Protein AF-A0A7Y2FSE0-F1 (afdb_monomer_lite)

Foldseek 3Di:
DQVVVVVVVVVDPAQEDEQEDPVDPCPSLVVCLPCVVVCVVSNYAYEYEPDLVSCVVSVGQEYEYELDLVSLVVSCVVNDDRHHYHYCPDPDPVSNVVSVVD

pLDDT: mean 94.33, std 3.63, range [73.81, 98.44]

Radius of gyration: 14.11 Å; chains: 1; bounding box: 30×32×36 Å

Structure (mmCIF, N/CA/C/O backbone):
data_AF-A0A7Y2FSE0-F1
#
_entry.id   AF-A0A7Y2FSE0-F1
#
loop_
_atom_site.group_PDB
_atom_site.id
_atom_site.type_symbol
_atom_site.label_atom_id
_atom_site.label_alt_id
_atom_site.label_comp_id
_atom_site.label_asym_id
_atom_site.label_entity_id
_atom_site.label_seq_id
_atom_site.pdbx_PDB_ins_code
_atom_site.Cartn_x
_atom_site.Cartn_y
_atom_site.Cartn_z
_atom_site.occupancy
_atom_site.B_iso_or_equiv
_atom_site.auth_seq_id
_atom_site.auth_comp_id
_atom_site.auth_asym_id
_atom_site.auth_atom_id
_atom_site.pdbx_PDB_model_num
ATOM 1 N N . MET A 1 1 ? 13.020 -4.706 -9.193 1.00 73.81 1 MET A N 1
ATOM 2 C CA . MET A 1 1 ? 11.665 -4.420 -8.672 1.00 73.81 1 MET A CA 1
ATOM 3 C C . MET A 1 1 ? 10.577 -5.035 -9.545 1.00 73.81 1 MET A C 1
ATOM 5 O O . MET A 1 1 ? 9.945 -5.969 -9.084 1.00 73.81 1 MET A O 1
ATOM 9 N N . ALA A 1 2 ? 10.397 -4.595 -10.800 1.00 81.94 2 ALA A N 1
ATOM 10 C CA . ALA A 1 2 ? 9.350 -5.137 -11.682 1.00 81.94 2 ALA A CA 1
ATOM 11 C C . ALA A 1 2 ? 9.492 -6.646 -11.937 1.00 81.94 2 ALA A C 1
ATOM 13 O O . ALA A 1 2 ? 8.511 -7.365 -11.823 1.00 81.94 2 ALA A O 1
ATOM 14 N N . ASP A 1 3 ? 10.714 -7.133 -12.171 1.00 89.25 3 ASP A N 1
ATOM 15 C CA . ASP A 1 3 ? 10.953 -8.570 -12.370 1.00 89.25 3 ASP A CA 1
ATOM 16 C C . ASP A 1 3 ? 10.665 -9.386 -11.101 1.00 89.25 3 ASP A C 1
ATOM 18 O O . ASP A 1 3 ? 10.149 -10.495 -11.179 1.00 89.25 3 ASP A O 1
ATOM 22 N N . CYS A 1 4 ? 10.940 -8.819 -9.918 1.00 91.19 4 CYS A N 1
ATOM 23 C CA . CYS A 1 4 ? 10.620 -9.459 -8.642 1.00 91.19 4 CYS A CA 1
ATOM 24 C C . CYS A 1 4 ? 9.105 -9.550 -8.432 1.00 91.19 4 CYS A C 1
ATOM 26 O O . CYS A 1 4 ? 8.612 -10.602 -8.039 1.00 91.19 4 CYS A O 1
ATOM 28 N N . PHE A 1 5 ? 8.371 -8.468 -8.714 1.00 93.38 5 PHE A N 1
ATOM 29 C CA . PHE A 1 5 ? 6.910 -8.474 -8.639 1.00 93.38 5 PHE A CA 1
ATOM 30 C C . PHE A 1 5 ? 6.308 -9.459 -9.647 1.00 93.38 5 PHE A C 1
ATOM 32 O O . PHE A 1 5 ? 5.483 -10.282 -9.270 1.00 93.38 5 PHE A O 1
ATOM 39 N N . ALA A 1 6 ? 6.779 -9.448 -10.896 1.00 91.44 6 ALA A N 1
ATOM 40 C CA . ALA A 1 6 ? 6.324 -10.384 -11.919 1.00 91.44 6 ALA A CA 1
ATOM 41 C C . ALA A 1 6 ? 6.576 -11.845 -11.515 1.00 91.44 6 ALA A C 1
ATOM 43 O O . ALA A 1 6 ? 5.707 -12.690 -11.701 1.00 91.44 6 ALA A O 1
ATOM 44 N N . ALA A 1 7 ? 7.735 -12.145 -10.918 1.00 94.00 7 ALA A N 1
ATOM 45 C CA . ALA A 1 7 ? 8.021 -13.477 -10.395 1.00 94.00 7 ALA A CA 1
ATOM 46 C C . ALA A 1 7 ? 7.083 -13.866 -9.238 1.00 94.00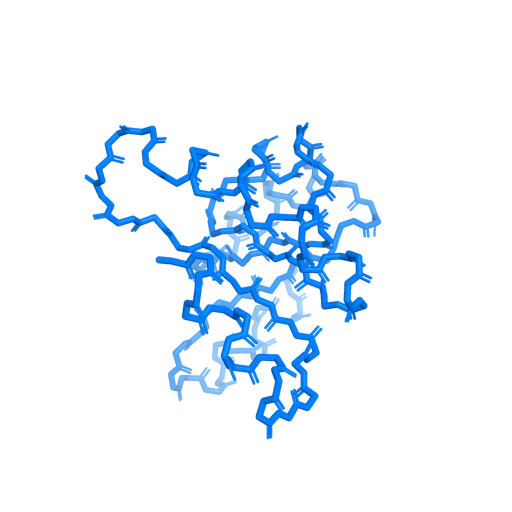 7 ALA A C 1
ATOM 48 O O . ALA A 1 7 ? 6.637 -15.009 -9.188 1.00 94.00 7 ALA A O 1
ATOM 49 N N . ALA A 1 8 ? 6.757 -12.930 -8.338 1.00 94.44 8 ALA A N 1
ATOM 50 C CA . ALA A 1 8 ? 5.813 -13.166 -7.246 1.00 94.44 8 ALA A CA 1
ATOM 51 C C . ALA A 1 8 ? 4.390 -13.433 -7.767 1.00 94.44 8 ALA A C 1
ATOM 53 O O . ALA A 1 8 ? 3.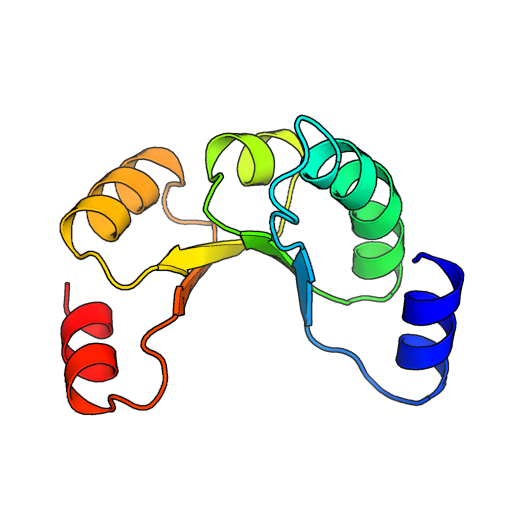799 -14.448 -7.410 1.00 94.44 8 ALA A O 1
ATOM 54 N N . ALA A 1 9 ? 3.891 -12.589 -8.674 1.00 93.50 9 ALA A N 1
ATOM 55 C CA . ALA A 1 9 ? 2.579 -12.746 -9.303 1.00 93.50 9 ALA A CA 1
ATOM 56 C C . ALA A 1 9 ? 2.481 -14.014 -10.174 1.00 93.50 9 ALA A C 1
ATOM 58 O O . ALA A 1 9 ? 1.421 -14.619 -10.294 1.00 93.50 9 ALA A O 1
ATOM 59 N N . ALA A 1 10 ? 3.592 -14.467 -10.765 1.00 93.75 10 ALA A N 1
ATOM 60 C CA . ALA A 1 10 ? 3.634 -15.739 -11.486 1.00 93.75 10 ALA A CA 1
ATOM 61 C C . ALA A 1 10 ? 3.640 -16.963 -10.551 1.00 93.75 10 ALA A C 1
ATOM 63 O O . ALA A 1 10 ? 3.254 -18.055 -10.969 1.00 93.75 10 ALA A O 1
ATOM 64 N N . ALA A 1 11 ? 4.103 -16.808 -9.307 1.00 95.75 11 ALA A N 1
ATOM 65 C CA . ALA A 1 11 ? 4.183 -17.890 -8.329 1.00 95.75 11 ALA A CA 1
ATOM 66 C C . ALA A 1 11 ? 2.862 -18.128 -7.576 1.00 95.75 11 ALA A C 1
ATOM 68 O O . ALA A 1 11 ? 2.688 -19.193 -6.979 1.00 95.75 11 ALA A O 1
ATOM 69 N N . GLY A 1 12 ? 1.936 -17.170 -7.602 1.00 93.88 12 GLY A N 1
ATOM 70 C CA . GLY A 1 12 ? 0.634 -17.279 -6.957 1.00 93.88 12 GLY A CA 1
ATOM 71 C C . GLY A 1 12 ? -0.180 -15.995 -7.065 1.00 93.88 12 GLY A C 1
ATOM 72 O O . GLY A 1 12 ? 0.309 -14.974 -7.538 1.00 93.88 12 GLY A O 1
ATOM 73 N N . ASP A 1 13 ? -1.427 -16.069 -6.607 1.00 94.12 13 ASP A N 1
ATOM 74 C CA . ASP A 1 13 ? -2.329 -14.921 -6.572 1.00 94.12 13 ASP A CA 1
ATOM 75 C C . ASP A 1 13 ? -1.830 -13.863 -5.572 1.00 94.12 13 ASP A C 1
ATOM 77 O O . ASP A 1 13 ? -1.541 -14.174 -4.411 1.00 94.12 13 ASP A O 1
ATOM 81 N N . VAL A 1 14 ? -1.713 -12.618 -6.035 1.00 96.56 14 VAL A N 1
ATOM 82 C CA . VAL A 1 14 ? -1.280 -11.470 -5.235 1.00 96.56 14 VAL A CA 1
ATOM 83 C C . VAL A 1 14 ? -2.435 -10.482 -5.180 1.00 96.56 14 VAL A C 1
ATOM 85 O O . VAL A 1 14 ? -2.646 -9.702 -6.105 1.00 96.56 14 VAL A O 1
ATOM 88 N N . ALA A 1 15 ? -3.163 -10.490 -4.064 1.00 96.44 15 ALA A N 1
ATOM 89 C CA . ALA A 1 15 ? -4.328 -9.626 -3.887 1.00 96.44 15 ALA A CA 1
ATOM 90 C C . ALA A 1 15 ? -3.959 -8.135 -3.792 1.00 96.44 15 ALA A C 1
ATOM 92 O O . ALA A 1 15 ? -4.696 -7.279 -4.277 1.00 96.44 15 ALA A O 1
ATOM 93 N N . SER A 1 16 ? -2.821 -7.812 -3.165 1.00 97.25 16 SER A N 1
ATOM 94 C CA . SER A 1 16 ? -2.390 -6.425 -2.976 1.00 97.25 16 SER A CA 1
ATOM 95 C C . SER A 1 16 ? -0.873 -6.253 -2.901 1.00 97.25 16 SER A C 1
ATOM 97 O O . SER A 1 16 ? -0.157 -7.137 -2.429 1.00 97.25 16 SER A O 1
ATOM 99 N N . LEU A 1 17 ? -0.402 -5.070 -3.292 1.00 97.44 17 LEU A N 1
ATOM 100 C CA . LEU A 1 17 ? 0.983 -4.615 -3.220 1.00 97.44 17 LEU A CA 1
ATOM 101 C C . LEU A 1 17 ? 1.049 -3.262 -2.500 1.00 97.44 17 LEU A C 1
ATOM 103 O O . LEU A 1 17 ? 0.420 -2.302 -2.937 1.00 97.44 17 LEU A O 1
ATOM 107 N N . LEU A 1 18 ? 1.867 -3.164 -1.453 1.00 97.69 18 LEU A N 1
ATOM 108 C CA . LEU A 1 18 ? 2.213 -1.893 -0.818 1.00 97.69 18 LEU A CA 1
ATOM 109 C C . LEU A 1 18 ? 3.534 -1.360 -1.386 1.00 97.69 18 LEU A C 1
ATOM 111 O O . LEU A 1 18 ? 4.539 -2.076 -1.406 1.00 97.69 18 LEU A O 1
ATOM 115 N N . ILE A 1 19 ? 3.541 -0.103 -1.832 1.00 97.38 19 ILE A N 1
ATOM 116 C CA . ILE A 1 19 ? 4.759 0.634 -2.178 1.00 97.38 19 ILE A CA 1
ATOM 117 C C . ILE A 1 19 ? 5.182 1.465 -0.966 1.00 97.38 19 ILE A C 1
ATOM 119 O O . ILE A 1 19 ? 4.527 2.452 -0.635 1.00 97.38 19 ILE A O 1
ATOM 123 N N . THR A 1 20 ? 6.281 1.060 -0.336 1.00 95.50 20 THR A N 1
ATOM 124 C CA . THR A 1 20 ? 6.854 1.714 0.849 1.00 95.50 20 THR A CA 1
ATOM 125 C C . THR A 1 20 ? 7.849 2.811 0.470 1.00 95.50 20 THR A C 1
ATOM 127 O O . THR A 1 20 ? 8.504 2.721 -0.578 1.00 95.50 20 THR A O 1
ATOM 130 N N . ASP A 1 21 ? 8.027 3.801 1.341 1.00 91.94 21 ASP A N 1
ATOM 131 C CA . ASP A 1 21 ? 9.061 4.825 1.228 1.00 91.94 21 ASP A CA 1
ATOM 132 C C . ASP A 1 21 ? 10.420 4.266 1.698 1.00 91.94 21 ASP A C 1
ATOM 134 O O . ASP A 1 21 ? 10.604 3.955 2.877 1.00 91.94 21 ASP A O 1
ATOM 138 N N . PRO A 1 22 ? 11.422 4.136 0.809 1.00 91.31 22 PRO A N 1
ATOM 139 C CA . PRO A 1 22 ? 12.752 3.673 1.195 1.00 91.31 22 PRO A CA 1
ATOM 140 C C . PRO A 1 22 ? 13.598 4.750 1.905 1.00 91.31 22 PRO A C 1
ATOM 142 O O . PRO A 1 22 ? 14.769 4.500 2.198 1.00 91.31 22 PRO A O 1
ATOM 145 N N . GLY A 1 23 ? 13.058 5.950 2.145 1.00 92.06 23 GLY A N 1
ATOM 146 C CA . GLY A 1 23 ? 13.788 7.089 2.706 1.00 92.06 23 GLY A CA 1
ATOM 147 C C . GLY A 1 23 ? 14.692 7.794 1.689 1.00 92.06 23 GLY A C 1
ATOM 148 O O . GLY A 1 23 ? 15.544 8.600 2.068 1.00 92.06 23 GLY A O 1
ATOM 149 N N . GLU A 1 24 ? 14.522 7.498 0.397 1.00 94.19 24 GLU A N 1
ATOM 150 C CA . GLU A 1 24 ? 15.241 8.140 -0.703 1.00 94.19 24 GLU A CA 1
ATOM 151 C C . GLU A 1 24 ? 14.290 9.062 -1.485 1.00 94.19 24 GLU A C 1
ATOM 153 O O . GLU A 1 24 ? 13.303 8.584 -2.059 1.00 94.19 24 GLU A O 1
ATOM 158 N N . PRO A 1 25 ? 14.575 10.379 -1.560 1.00 93.31 25 PRO A N 1
ATOM 159 C CA . PRO A 1 25 ? 13.693 11.337 -2.217 1.00 93.31 25 PRO A CA 1
ATOM 160 C C . PRO A 1 25 ? 13.329 10.940 -3.653 1.00 93.31 25 PRO A C 1
ATOM 162 O O . PRO A 1 25 ? 14.194 10.752 -4.505 1.00 93.31 25 PRO A O 1
ATOM 165 N N . GLY A 1 26 ? 12.027 10.852 -3.931 1.00 94.00 26 GLY A N 1
ATOM 166 C CA . GLY A 1 26 ? 11.488 10.559 -5.263 1.00 94.00 26 GLY A CA 1
ATOM 167 C C . GLY A 1 26 ? 11.531 9.084 -5.680 1.00 94.00 26 GLY A C 1
ATOM 168 O O . GLY A 1 26 ? 10.903 8.728 -6.680 1.00 94.00 26 GLY A O 1
ATOM 169 N N . LEU A 1 27 ? 12.197 8.203 -4.923 1.00 95.12 27 LEU A N 1
ATOM 170 C CA . LEU A 1 27 ? 12.275 6.783 -5.269 1.00 95.12 27 LEU A CA 1
ATOM 171 C C . LEU A 1 27 ? 10.916 6.082 -5.128 1.00 95.12 27 LEU A C 1
ATOM 173 O O . LEU A 1 27 ? 10.572 5.247 -5.970 1.00 95.12 27 LEU A O 1
ATOM 177 N N . MET A 1 28 ? 10.116 6.454 -4.122 1.00 95.75 28 MET A N 1
ATOM 178 C CA . MET A 1 28 ? 8.758 5.927 -3.942 1.00 95.75 28 MET A CA 1
ATOM 179 C C . MET A 1 28 ? 7.863 6.258 -5.144 1.00 95.75 28 MET A C 1
ATOM 181 O O . MET A 1 28 ? 7.284 5.356 -5.747 1.00 95.75 28 MET A O 1
ATOM 185 N N . GLU A 1 29 ? 7.817 7.526 -5.566 1.00 96.88 29 GLU A N 1
ATOM 186 C CA . GLU A 1 29 ? 7.043 7.949 -6.740 1.00 96.88 29 GLU A CA 1
ATOM 187 C C . GLU A 1 29 ? 7.522 7.250 -8.020 1.00 96.88 29 GLU A C 1
ATOM 189 O O . GLU A 1 29 ? 6.706 6.735 -8.789 1.00 96.88 29 GLU A O 1
ATOM 194 N N . ALA A 1 30 ? 8.838 7.185 -8.249 1.00 96.50 30 ALA A N 1
ATOM 195 C CA . ALA A 1 30 ? 9.398 6.496 -9.410 1.00 96.50 30 ALA A CA 1
ATOM 196 C C . ALA A 1 30 ? 9.029 5.001 -9.427 1.00 96.50 30 ALA A C 1
ATOM 198 O O . ALA A 1 30 ? 8.718 4.441 -10.484 1.00 96.50 30 ALA A O 1
ATOM 199 N N . THR A 1 31 ? 9.023 4.361 -8.256 1.00 96.44 31 THR A N 1
ATOM 200 C CA . THR A 1 31 ? 8.627 2.958 -8.088 1.00 96.44 31 THR A CA 1
ATOM 201 C C . THR A 1 31 ? 7.136 2.771 -8.347 1.00 96.44 31 THR A C 1
ATOM 203 O O . THR A 1 31 ? 6.765 1.905 -9.144 1.00 96.44 31 THR A O 1
ATOM 206 N N . ALA A 1 32 ? 6.289 3.611 -7.749 1.00 97.25 32 ALA A N 1
ATOM 207 C CA . ALA A 1 32 ? 4.841 3.567 -7.912 1.00 97.25 32 ALA A CA 1
ATOM 208 C C . ALA A 1 32 ? 4.435 3.746 -9.381 1.00 97.25 32 ALA A C 1
ATOM 210 O O . ALA A 1 32 ? 3.715 2.912 -9.923 1.00 97.25 32 ALA A O 1
ATOM 211 N N . ARG A 1 33 ? 4.995 4.744 -10.080 1.00 97.19 33 ARG A N 1
ATOM 212 C CA . ARG A 1 33 ? 4.739 4.971 -11.517 1.00 97.19 33 ARG A CA 1
ATOM 213 C C . ARG A 1 33 ? 5.072 3.764 -12.393 1.00 97.19 33 ARG A C 1
ATOM 215 O O . ARG A 1 33 ? 4.472 3.596 -13.452 1.00 97.19 33 ARG A O 1
ATOM 222 N N . ARG A 1 34 ? 6.038 2.940 -11.977 1.00 96.25 34 ARG A N 1
ATOM 223 C CA . ARG A 1 34 ? 6.444 1.741 -12.713 1.00 96.25 34 ARG A CA 1
ATOM 224 C C . ARG A 1 34 ? 5.591 0.521 -12.373 1.00 96.25 34 ARG A C 1
ATOM 226 O O . ARG A 1 34 ? 5.275 -0.244 -13.278 1.00 96.25 34 ARG A O 1
ATOM 233 N N . LEU A 1 35 ? 5.297 0.295 -11.094 1.00 96.62 35 LEU A N 1
ATOM 234 C CA . LEU A 1 35 ? 4.644 -0.935 -10.639 1.00 96.62 35 LEU A CA 1
ATOM 235 C C . LEU A 1 35 ? 3.122 -0.857 -10.676 1.00 96.62 35 LEU A C 1
ATOM 237 O O . LEU A 1 35 ? 2.498 -1.863 -10.990 1.00 96.62 35 LEU A O 1
ATOM 241 N N . LEU A 1 36 ? 2.538 0.315 -10.422 1.00 97.56 36 LEU A N 1
ATOM 242 C CA . LEU A 1 36 ? 1.091 0.489 -10.325 1.00 97.56 36 LEU A CA 1
ATOM 243 C C . LEU A 1 36 ? 0.324 -0.040 -11.551 1.00 97.56 36 LEU A C 1
ATOM 245 O O . LEU A 1 36 ? -0.508 -0.927 -11.371 1.00 97.56 36 LEU A O 1
ATOM 249 N N . PRO A 1 37 ? 0.640 0.371 -12.797 1.00 96.75 37 PRO A N 1
ATOM 250 C CA . PRO A 1 37 ? -0.080 -0.141 -13.964 1.00 96.75 37 PRO A CA 1
ATOM 251 C C . PRO A 1 37 ? 0.169 -1.632 -14.225 1.00 96.75 37 PRO A C 1
ATOM 253 O O . PRO A 1 37 ? -0.688 -2.298 -14.792 1.00 96.75 37 PRO A O 1
ATOM 256 N N . LEU A 1 38 ? 1.332 -2.169 -13.833 1.00 95.44 38 LEU A N 1
ATOM 257 C CA . LEU A 1 38 ? 1.643 -3.593 -14.003 1.00 95.44 38 LEU A CA 1
ATOM 258 C C . LEU A 1 38 ? 0.857 -4.460 -13.016 1.00 95.44 38 LEU A C 1
ATOM 260 O O . LEU A 1 38 ? 0.364 -5.515 -13.398 1.00 95.44 38 LEU A O 1
ATOM 264 N N . ALA A 1 39 ? 0.754 -4.011 -11.766 1.00 97.19 39 ALA A N 1
ATOM 265 C CA . ALA A 1 39 ? 0.015 -4.692 -10.714 1.00 97.19 39 ALA A CA 1
ATOM 266 C C . ALA A 1 39 ? -1.495 -4.645 -10.979 1.00 97.19 39 ALA A C 1
ATOM 268 O O . ALA A 1 39 ? -2.130 -5.694 -11.024 1.00 97.19 39 ALA A O 1
ATOM 269 N N . GLN A 1 40 ? -2.045 -3.467 -11.283 1.00 97.38 40 GLN A N 1
ATOM 270 C CA . GLN A 1 40 ? -3.474 -3.325 -11.580 1.00 97.38 40 GLN A CA 1
ATOM 271 C C . GLN A 1 40 ? -3.893 -4.078 -12.851 1.00 97.38 40 GLN A C 1
ATOM 273 O O . GLN A 1 40 ? -4.987 -4.628 -12.901 1.00 97.38 40 GLN A O 1
ATOM 278 N N . ALA A 1 41 ? -3.024 -4.175 -13.867 1.00 95.44 41 ALA A N 1
ATOM 279 C CA . ALA A 1 41 ? -3.293 -5.005 -15.047 1.00 95.44 41 ALA A CA 1
ATOM 280 C C . ALA A 1 41 ? -3.336 -6.515 -14.739 1.00 95.44 41 ALA A C 1
ATOM 282 O O . ALA A 1 41 ? -3.855 -7.283 -15.546 1.00 95.44 41 ALA A O 1
ATOM 283 N N . GLY A 1 42 ? -2.763 -6.931 -13.607 1.00 94.12 42 GLY A N 1
ATOM 284 C CA . GLY A 1 42 ? -2.819 -8.292 -13.079 1.00 94.12 42 GLY A CA 1
ATOM 285 C C . GLY A 1 42 ? -3.836 -8.469 -11.951 1.00 94.12 42 GLY A C 1
ATOM 286 O O . GLY A 1 42 ? -3.683 -9.408 -11.180 1.00 94.12 42 GLY A O 1
ATOM 287 N N . ASP A 1 43 ? -4.819 -7.568 -11.828 1.00 96.06 43 ASP A N 1
ATOM 288 C CA . ASP A 1 43 ? -5.844 -7.559 -10.772 1.00 96.06 43 ASP A CA 1
ATOM 289 C C . ASP A 1 43 ? -5.284 -7.473 -9.331 1.00 96.06 43 ASP A C 1
ATOM 291 O O . ASP A 1 43 ? -5.962 -7.811 -8.361 1.00 96.06 43 ASP A O 1
ATOM 295 N N . THR A 1 44 ? -4.058 -6.964 -9.165 1.00 97.94 44 THR A N 1
ATOM 296 C CA . THR A 1 44 ? -3.454 -6.680 -7.857 1.00 97.94 44 THR A CA 1
ATOM 297 C C . THR A 1 44 ? -3.730 -5.234 -7.443 1.00 97.94 44 THR A C 1
ATOM 299 O O . THR A 1 44 ? -3.287 -4.301 -8.118 1.00 97.94 44 THR A O 1
ATOM 302 N N . ALA A 1 45 ? -4.384 -5.037 -6.294 1.00 98.00 45 ALA A N 1
ATOM 303 C CA . ALA A 1 45 ? -4.610 -3.707 -5.723 1.00 98.00 45 ALA A CA 1
ATOM 304 C C . ALA A 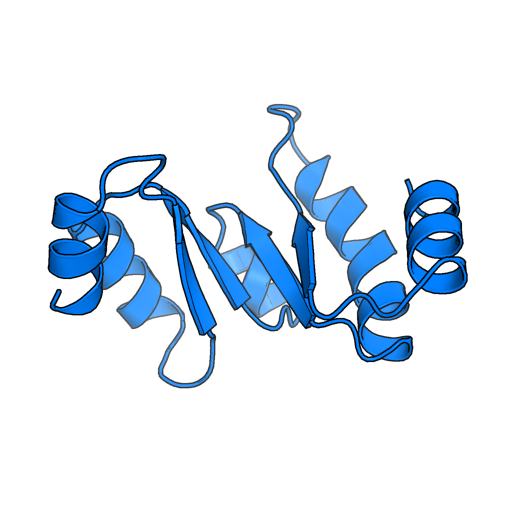1 45 ? -3.296 -3.068 -5.245 1.00 98.00 45 ALA A C 1
ATOM 306 O O . ALA A 1 45 ? -2.454 -3.735 -4.641 1.00 98.00 45 ALA A O 1
ATOM 307 N N . VAL A 1 46 ? -3.113 -1.770 -5.468 1.00 98.25 46 VAL A N 1
ATOM 308 C CA . VAL A 1 46 ? -1.876 -1.062 -5.114 1.00 98.25 46 VAL A CA 1
ATOM 309 C C . VAL A 1 46 ? -2.141 -0.028 -4.033 1.00 98.25 46 VAL A C 1
ATOM 311 O O . VAL A 1 46 ? -3.001 0.838 -4.185 1.00 98.25 46 VAL A O 1
ATOM 314 N N . LEU A 1 47 ? -1.360 -0.094 -2.956 1.00 98.44 47 LEU A N 1
ATOM 315 C CA . LEU A 1 47 ? -1.367 0.875 -1.871 1.00 98.44 47 LEU A CA 1
ATOM 316 C C . LEU A 1 47 ? -0.074 1.694 -1.875 1.00 98.44 47 LEU A C 1
ATOM 318 O O . LEU A 1 47 ? 1.003 1.173 -2.175 1.00 98.44 47 LEU A O 1
ATOM 322 N N . ILE A 1 48 ? -0.184 2.972 -1.522 1.00 98.06 48 ILE A N 1
ATOM 323 C CA . ILE A 1 48 ? 0.960 3.859 -1.274 1.00 98.06 48 ILE A CA 1
ATOM 324 C C . ILE A 1 48 ? 1.104 4.062 0.231 1.00 98.06 48 ILE A C 1
ATOM 326 O O . ILE A 1 48 ? 0.105 4.255 0.918 1.00 98.06 48 ILE A O 1
ATOM 330 N N . GLU A 1 49 ? 2.328 4.023 0.744 1.00 97.31 49 GLU A N 1
ATOM 331 C CA . GLU A 1 49 ? 2.617 4.301 2.151 1.00 97.31 49 GLU A CA 1
ATOM 332 C C . GLU A 1 49 ? 2.664 5.815 2.413 1.00 97.31 49 GLU A C 1
ATOM 334 O O . GLU A 1 49 ? 3.348 6.554 1.705 1.00 97.31 49 GLU A O 1
ATOM 339 N N . ASN A 1 50 ? 1.930 6.279 3.429 1.00 95.50 50 ASN A N 1
ATOM 340 C CA . ASN A 1 50 ? 1.991 7.610 4.049 1.00 95.50 50 ASN A CA 1
ATOM 341 C C . ASN A 1 50 ? 1.822 8.852 3.132 1.00 95.50 50 ASN A C 1
ATOM 343 O O . ASN A 1 50 ? 1.795 9.980 3.628 1.00 95.50 50 ASN A O 1
ATOM 347 N N . ASP A 1 51 ? 1.626 8.695 1.819 1.00 95.50 51 ASP A N 1
ATOM 348 C CA . ASP A 1 51 ? 1.426 9.796 0.869 1.00 95.50 51 ASP A CA 1
ATOM 349 C C . ASP A 1 51 ? 0.088 9.683 0.121 1.00 95.50 51 ASP A C 1
ATOM 351 O O . ASP A 1 51 ? -0.009 9.243 -1.026 1.00 95.50 51 ASP A O 1
ATOM 355 N N . CYS A 1 52 ? -0.977 10.145 0.780 1.00 96.19 52 CYS A N 1
ATOM 356 C CA . CYS A 1 52 ? -2.333 10.186 0.220 1.00 96.19 52 CYS A CA 1
ATOM 357 C C . CYS A 1 52 ? -2.427 11.010 -1.072 1.00 96.19 52 CYS A C 1
ATOM 35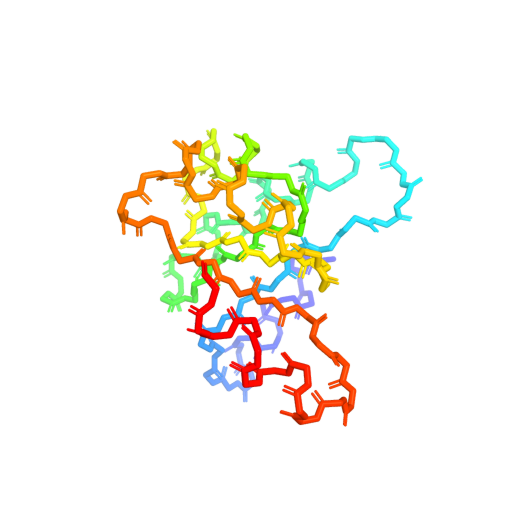9 O O . CYS A 1 52 ? -3.176 10.660 -1.984 1.00 96.19 52 CYS A O 1
ATOM 361 N N . LYS A 1 53 ? -1.654 12.097 -1.184 1.00 95.94 53 LYS A N 1
ATOM 362 C CA . LYS A 1 53 ? -1.680 12.935 -2.389 1.00 95.94 53 LYS A CA 1
ATOM 363 C C . LYS A 1 53 ? -1.086 12.186 -3.570 1.00 95.94 53 LYS A C 1
ATOM 365 O O . LYS A 1 53 ? -1.656 12.247 -4.657 1.00 95.94 53 LYS A O 1
ATOM 370 N N . LEU A 1 54 ? 0.016 11.472 -3.354 1.00 96.50 54 LEU A N 1
ATOM 371 C CA . LEU A 1 54 ? 0.616 10.618 -4.368 1.00 96.50 54 LEU A CA 1
ATOM 372 C C . LEU A 1 54 ? -0.313 9.460 -4.745 1.00 96.50 54 LEU A C 1
ATOM 374 O O . LEU A 1 54 ? -0.495 9.215 -5.936 1.00 96.50 54 LEU A O 1
ATOM 378 N N . ALA A 1 55 ? -0.947 8.805 -3.765 1.00 97.69 55 ALA A N 1
ATOM 379 C CA . ALA A 1 55 ? -1.922 7.739 -4.012 1.00 97.69 55 ALA A CA 1
ATOM 380 C C . ALA A 1 55 ? -3.046 8.213 -4.949 1.00 97.69 55 ALA A C 1
ATOM 382 O O . ALA A 1 55 ? -3.281 7.609 -5.995 1.00 97.69 55 ALA A O 1
ATOM 383 N N . LEU A 1 56 ? -3.666 9.356 -4.635 1.00 97.12 56 LEU A N 1
ATOM 384 C CA . LEU A 1 56 ? -4.705 9.961 -5.472 1.00 97.12 56 LEU A CA 1
ATOM 385 C C . LEU A 1 56 ? -4.171 10.378 -6.849 1.00 97.12 56 LEU A C 1
ATOM 387 O O . LEU A 1 56 ? -4.818 10.135 -7.865 1.00 97.12 56 LEU A O 1
ATOM 391 N N . ALA A 1 57 ? -2.990 10.998 -6.899 1.00 97.06 57 ALA A N 1
ATOM 392 C CA . ALA A 1 57 ? -2.401 11.488 -8.143 1.00 97.06 57 ALA A CA 1
ATOM 393 C C . ALA A 1 57 ? -2.030 10.360 -9.118 1.00 97.06 57 ALA A C 1
ATOM 395 O O . ALA A 1 57 ? -2.053 10.573 -10.332 1.00 97.06 57 ALA A O 1
ATOM 396 N N . LEU A 1 58 ? -1.666 9.184 -8.601 1.00 97.31 58 LEU A N 1
ATOM 397 C CA . LEU A 1 58 ? -1.300 8.020 -9.407 1.00 97.31 58 LEU A CA 1
ATOM 398 C C . LEU A 1 58 ? -2.460 7.046 -9.643 1.00 97.31 58 LEU A C 1
ATOM 400 O O . LEU A 1 58 ? -2.296 6.132 -10.447 1.00 97.31 58 LEU A O 1
ATOM 404 N N . GLY A 1 59 ? -3.610 7.242 -8.990 1.00 97.12 59 GLY A N 1
ATOM 405 C CA . GLY A 1 59 ? -4.751 6.329 -9.092 1.00 97.12 59 GLY A CA 1
ATOM 406 C C . GLY A 1 59 ? -4.513 4.997 -8.379 1.00 97.12 59 GLY A C 1
ATOM 407 O O . GLY A 1 59 ? -4.884 3.948 -8.900 1.00 97.12 59 GLY A O 1
ATOM 408 N N . ALA A 1 60 ? -3.848 5.035 -7.223 1.00 98.06 60 ALA A N 1
ATOM 409 C CA . ALA A 1 60 ? -3.702 3.872 -6.355 1.00 98.06 60 ALA A CA 1
ATOM 410 C C . ALA A 1 60 ? -5.053 3.477 -5.739 1.00 98.06 60 ALA A C 1
ATOM 412 O O . ALA A 1 60 ? -5.925 4.322 -5.527 1.00 98.06 60 ALA A O 1
ATOM 413 N N . ASP A 1 61 ? -5.201 2.195 -5.421 1.00 98.06 61 ASP A N 1
ATOM 414 C CA . ASP A 1 61 ? -6.422 1.621 -4.850 1.00 98.06 61 ASP A CA 1
ATOM 415 C C . ASP A 1 61 ? -6.545 1.912 -3.348 1.00 98.06 61 ASP A C 1
ATOM 417 O O . ASP A 1 61 ? -7.646 1.950 -2.790 1.00 98.06 61 ASP A O 1
ATOM 421 N N . GLY A 1 62 ? -5.413 2.149 -2.680 1.00 97.81 62 GLY A N 1
ATOM 422 C CA . GLY A 1 62 ? -5.404 2.472 -1.265 1.00 97.81 62 GLY A CA 1
ATOM 423 C C . GLY A 1 62 ? -4.182 3.232 -0.769 1.00 97.81 62 GLY A C 1
ATOM 424 O O . GLY A 1 62 ? -3.230 3.536 -1.490 1.00 97.81 62 GLY A O 1
ATOM 425 N N . LEU A 1 63 ? -4.242 3.533 0.518 1.00 97.69 63 LEU A N 1
ATOM 426 C CA . LEU A 1 63 ? -3.213 4.173 1.318 1.00 97.69 63 LEU A CA 1
ATOM 427 C C . LEU A 1 63 ? -2.975 3.298 2.550 1.00 97.69 63 LEU A C 1
ATOM 429 O O . LEU A 1 63 ? -3.938 2.883 3.192 1.00 97.69 63 LEU A O 1
ATOM 433 N N . GLU A 1 64 ? -1.722 3.046 2.901 1.00 97.56 64 GLU A N 1
ATOM 434 C CA . GLU A 1 64 ? -1.370 2.565 4.239 1.00 97.56 64 GLU A CA 1
ATOM 435 C C . GLU A 1 64 ? -0.716 3.707 5.011 1.00 97.56 64 GLU A C 1
ATOM 437 O O . GLU A 1 64 ? 0.111 4.426 4.453 1.00 97.56 64 GLU A O 1
ATOM 442 N N . ILE A 1 65 ? -1.105 3.901 6.269 1.00 96.00 65 ILE A N 1
ATOM 443 C CA . ILE A 1 65 ? -0.502 4.905 7.148 1.00 96.00 65 ILE A CA 1
ATOM 444 C C . ILE A 1 65 ? -0.002 4.291 8.449 1.00 96.00 65 ILE A C 1
ATOM 446 O O . ILE A 1 65 ? -0.492 3.247 8.885 1.00 96.00 65 ILE A O 1
ATOM 450 N N . ASP A 1 66 ? 0.912 4.987 9.113 1.00 93.81 66 ASP A N 1
ATOM 451 C CA . ASP A 1 66 ? 1.282 4.675 10.492 1.00 93.81 66 ASP A CA 1
ATOM 452 C C . ASP A 1 66 ? 0.108 4.890 11.463 1.00 93.81 66 ASP A C 1
ATOM 454 O O . ASP A 1 66 ? -0.828 5.655 11.203 1.00 93.81 66 ASP A O 1
ATOM 458 N N . SER A 1 67 ? 0.155 4.217 12.615 1.00 91.06 67 SER A N 1
ATOM 459 C CA . SER A 1 67 ? -0.877 4.287 13.654 1.00 91.06 67 SER A CA 1
ATOM 460 C C . SER A 1 67 ? -0.932 5.647 14.366 1.00 91.06 67 SER A C 1
ATOM 462 O O . SER A 1 67 ? -0.444 5.803 15.488 1.00 91.06 67 SER A O 1
ATOM 464 N N . ASP A 1 68 ? -1.559 6.625 13.714 1.00 92.38 68 ASP A N 1
ATOM 465 C CA . ASP A 1 68 ? -1.854 7.959 14.237 1.00 92.38 68 ASP A CA 1
ATOM 466 C C . ASP A 1 68 ? -3.305 8.353 13.899 1.00 92.38 68 ASP A C 1
ATOM 468 O O . ASP A 1 68 ? -3.678 8.558 12.741 1.00 92.38 68 ASP A O 1
ATOM 472 N N . ILE A 1 69 ? -4.140 8.499 14.935 1.00 86.19 69 ILE A N 1
ATOM 473 C CA . ILE A 1 69 ? -5.561 8.874 14.809 1.00 86.19 69 ILE A CA 1
ATOM 474 C C . ILE A 1 69 ? -5.734 10.225 14.107 1.00 86.19 69 ILE A C 1
ATOM 476 O O . ILE A 1 69 ? -6.681 10.417 13.338 1.00 86.19 69 ILE A O 1
ATOM 480 N N . LYS A 1 70 ? -4.847 11.189 14.373 1.00 88.50 70 LYS A N 1
ATOM 481 C CA . LYS A 1 70 ? -4.916 12.499 13.728 1.00 88.50 70 LYS A CA 1
ATOM 482 C C . LYS A 1 70 ? -4.595 12.361 12.240 1.00 88.50 70 LYS A C 1
ATOM 484 O O . LYS A 1 70 ? -5.334 12.909 11.423 1.00 88.50 70 LYS A O 1
ATOM 489 N N . ALA A 1 71 ? -3.555 11.601 11.898 1.00 89.75 71 ALA A N 1
ATOM 490 C CA . ALA A 1 71 ? -3.196 11.340 10.506 1.00 89.75 71 ALA A CA 1
ATOM 491 C C . ALA A 1 71 ? -4.329 10.621 9.758 1.00 89.75 71 ALA A C 1
ATOM 493 O O . ALA A 1 71 ? -4.686 11.037 8.657 1.00 89.75 71 ALA A O 1
ATOM 494 N N . LEU A 1 72 ? -4.967 9.618 10.375 1.00 92.31 72 LEU A N 1
ATOM 495 C CA . LEU A 1 72 ? -6.111 8.911 9.788 1.00 92.31 72 LEU A CA 1
ATOM 496 C C . LEU A 1 72 ? -7.246 9.871 9.408 1.00 92.31 72 LEU A C 1
ATOM 498 O O . LEU A 1 72 ? -7.758 9.816 8.288 1.00 92.31 72 LEU A O 1
ATOM 502 N N . LYS A 1 73 ? -7.613 10.785 10.312 1.00 91.94 73 LYS A N 1
ATOM 503 C CA . LYS A 1 73 ? -8.672 11.776 10.063 1.00 91.94 73 LYS A CA 1
ATOM 504 C C . LYS A 1 73 ? -8.292 12.760 8.959 1.00 91.94 73 LYS A C 1
ATOM 506 O O . LYS A 1 73 ? -9.105 13.015 8.068 1.00 91.94 73 LYS A O 1
ATOM 511 N N . ASP A 1 74 ? -7.060 13.264 8.986 1.00 92.12 74 ASP A N 1
ATOM 512 C CA . ASP A 1 74 ? -6.538 14.194 7.977 1.00 92.12 74 ASP A CA 1
ATOM 513 C C . ASP A 1 74 ? -6.500 13.532 6.580 1.00 92.12 74 ASP A C 1
ATOM 515 O O . ASP A 1 74 ? -6.917 14.124 5.573 1.00 92.12 74 ASP A O 1
ATOM 519 N N . HIS A 1 75 ? -6.073 12.268 6.511 1.00 92.38 75 HIS A N 1
ATOM 520 C CA . HIS A 1 75 ? -6.046 11.498 5.272 1.00 92.38 75 HIS A CA 1
ATOM 521 C C . HIS A 1 75 ? -7.441 11.127 4.781 1.00 92.38 75 HIS A C 1
ATOM 523 O O . HIS A 1 75 ? -7.694 11.293 3.591 1.00 92.38 75 HIS A O 1
ATOM 529 N N . ARG A 1 76 ? -8.372 10.715 5.649 1.00 93.62 76 ARG A N 1
ATOM 530 C CA . ARG A 1 76 ? -9.763 10.434 5.251 1.00 93.62 76 ARG A CA 1
ATOM 531 C C . ARG A 1 76 ? -10.453 11.675 4.684 1.00 93.62 76 ARG A C 1
ATOM 533 O O . ARG A 1 76 ? -11.157 11.570 3.681 1.00 93.62 76 ARG A O 1
ATOM 540 N N . ALA A 1 77 ? -10.213 12.850 5.267 1.00 92.88 77 ALA A N 1
ATOM 541 C CA . ALA A 1 77 ? -10.734 14.110 4.738 1.00 92.88 77 ALA A CA 1
ATOM 542 C C . ALA A 1 77 ? -10.185 14.431 3.335 1.00 92.88 77 ALA A C 1
ATOM 544 O O . ALA A 1 77 ? -10.908 14.971 2.501 1.00 92.88 77 ALA A O 1
ATOM 545 N N . THR A 1 78 ? -8.924 14.078 3.067 1.00 93.31 78 THR A N 1
ATOM 546 C CA . THR A 1 78 ? -8.277 14.285 1.759 1.00 93.31 78 THR A CA 1
ATOM 547 C C . THR A 1 78 ? -8.712 13.245 0.725 1.00 93.31 78 THR A C 1
ATOM 549 O O . THR A 1 78 ? -8.949 13.581 -0.431 1.00 93.31 78 THR A O 1
ATOM 552 N N . ALA A 1 79 ? -8.809 11.985 1.140 1.00 91.50 79 ALA A N 1
ATOM 553 C CA . ALA A 1 79 ? -9.014 10.835 0.271 1.00 91.50 79 ALA A CA 1
ATOM 554 C C . ALA A 1 79 ? -10.468 10.648 -0.184 1.00 91.50 79 ALA A C 1
ATOM 556 O O . ALA A 1 79 ? -10.731 9.950 -1.162 1.00 91.50 79 ALA A O 1
ATOM 557 N N . GLY A 1 80 ? -11.420 11.254 0.529 1.00 89.69 80 GLY A N 1
ATOM 558 C CA . GLY A 1 80 ? -12.841 11.042 0.286 1.00 89.69 80 GLY A CA 1
ATOM 559 C C . GLY A 1 80 ? -13.302 9.645 0.710 1.00 89.69 80 GLY A C 1
ATOM 560 O O . GLY A 1 80 ? -12.680 8.981 1.545 1.00 89.69 80 GLY A O 1
ATOM 561 N N . ALA A 1 81 ? -14.441 9.215 0.168 1.00 89.00 81 ALA A N 1
ATOM 562 C CA . ALA A 1 81 ? -15.076 7.953 0.549 1.00 89.00 81 ALA A CA 1
ATOM 563 C C . ALA A 1 81 ? -14.487 6.728 -0.170 1.00 89.00 81 ALA A C 1
ATOM 565 O O . ALA A 1 81 ? -14.586 5.624 0.358 1.00 89.00 81 ALA A O 1
ATOM 566 N N . ASP A 1 82 ? -13.870 6.924 -1.337 1.00 89.62 82 ASP A N 1
ATOM 567 C CA . ASP A 1 82 ? -13.580 5.822 -2.261 1.00 89.62 82 ASP A CA 1
ATOM 568 C C . ASP A 1 82 ? -12.199 5.189 -2.049 1.00 89.62 82 ASP A C 1
ATOM 570 O O . ASP A 1 82 ? -12.024 4.003 -2.314 1.00 89.62 82 ASP A O 1
ATOM 574 N N . LEU A 1 83 ? -1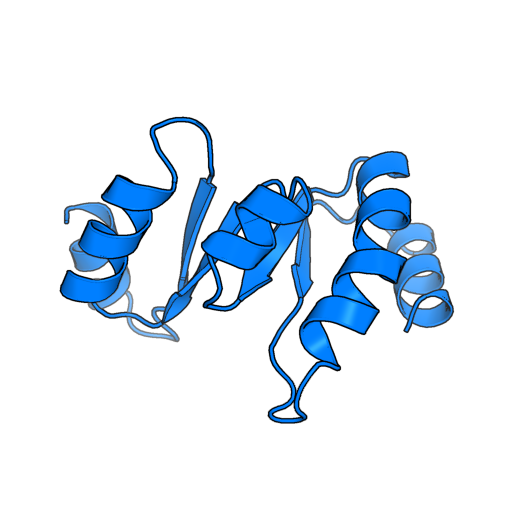1.216 5.942 -1.539 1.00 95.31 83 LEU A N 1
ATOM 575 C CA . LEU A 1 83 ? -9.883 5.394 -1.285 1.00 95.31 83 LEU A CA 1
ATOM 576 C C . LEU A 1 83 ? -9.893 4.505 -0.032 1.00 95.31 83 LEU A C 1
ATOM 578 O O . LEU A 1 83 ? -10.296 4.940 1.062 1.00 95.31 83 LEU A O 1
ATOM 582 N N . ALA A 1 84 ? -9.388 3.279 -0.168 1.00 95.56 84 ALA A N 1
ATOM 583 C CA . ALA A 1 84 ? -9.126 2.417 0.976 1.00 95.56 84 ALA A CA 1
ATOM 584 C C . ALA A 1 84 ? -7.994 3.012 1.829 1.00 95.56 84 ALA A C 1
ATOM 586 O O . ALA A 1 84 ? -6.978 3.456 1.301 1.00 95.56 84 ALA A O 1
ATOM 587 N N . ILE A 1 85 ? -8.162 3.028 3.153 1.00 96.00 85 ILE A N 1
ATOM 588 C CA . ILE A 1 85 ? -7.107 3.456 4.080 1.00 96.00 85 ILE A CA 1
ATOM 589 C C . ILE A 1 85 ? -6.891 2.332 5.088 1.00 96.00 85 ILE A C 1
ATOM 591 O O . ILE A 1 85 ? -7.802 2.012 5.852 1.00 96.00 85 ILE A O 1
ATOM 595 N N . GLY A 1 86 ? -5.706 1.731 5.053 1.00 95.31 86 GLY A N 1
ATOM 596 C CA . GLY A 1 86 ? -5.202 0.797 6.051 1.00 95.31 86 GLY A CA 1
ATOM 597 C C . GLY A 1 86 ? -4.298 1.511 7.052 1.00 95.31 86 GLY A C 1
ATOM 598 O O . GLY A 1 86 ? -3.683 2.527 6.731 1.00 95.31 86 GLY A O 1
ATOM 599 N N . VAL A 1 87 ? -4.220 0.979 8.270 1.00 96.31 87 VAL A N 1
ATOM 600 C CA . VAL A 1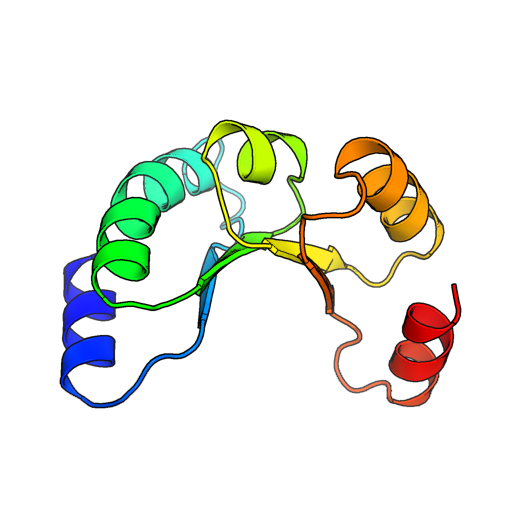 87 ? -3.348 1.503 9.324 1.00 96.31 87 VAL A CA 1
ATOM 601 C C . VAL A 1 87 ? -2.428 0.393 9.810 1.00 96.31 87 VAL A C 1
ATOM 603 O O . VAL A 1 87 ? -2.899 -0.644 10.288 1.00 96.31 87 VAL A O 1
ATOM 606 N N . ASN A 1 88 ? -1.121 0.628 9.749 1.00 95.50 88 ASN A N 1
ATOM 607 C CA . ASN A 1 88 ? -0.127 -0.269 10.311 1.00 95.50 88 ASN A CA 1
ATOM 608 C C . ASN A 1 88 ? -0.091 -0.123 11.840 1.00 95.50 88 ASN A C 1
ATOM 610 O O . ASN A 1 88 ? 0.509 0.798 12.389 1.00 95.50 88 ASN A O 1
ATOM 614 N N . CYS A 1 89 ? -0.744 -1.056 12.534 1.00 95.81 89 CYS A N 1
ATOM 615 C CA . CYS A 1 89 ? -0.794 -1.107 14.001 1.00 95.81 89 CYS A CA 1
ATOM 616 C C . CYS A 1 89 ? 0.264 -2.053 14.604 1.00 95.81 89 CYS A C 1
ATOM 618 O O . CYS A 1 89 ? 0.235 -2.356 15.800 1.00 95.81 89 CYS A O 1
ATOM 620 N N . GLY A 1 90 ? 1.178 -2.577 13.780 1.00 93.38 90 GLY A N 1
ATOM 621 C CA . GLY A 1 90 ? 2.154 -3.580 14.191 1.00 93.38 90 GLY A CA 1
ATOM 622 C C . GLY A 1 90 ? 1.501 -4.811 14.830 1.00 93.38 90 GLY A C 1
ATOM 623 O O . GLY A 1 90 ? 0.557 -5.391 14.299 1.00 93.38 90 GLY A O 1
ATOM 624 N N . ALA A 1 91 ? 2.024 -5.227 15.986 1.00 95.50 91 ALA A N 1
ATOM 625 C CA . ALA A 1 91 ? 1.528 -6.389 16.728 1.00 95.50 91 ALA A CA 1
ATOM 626 C C . ALA A 1 91 ? 0.456 -6.045 17.783 1.00 95.50 91 ALA A C 1
ATOM 628 O O . ALA A 1 91 ? 0.035 -6.930 18.534 1.00 95.50 91 ALA A O 1
ATOM 629 N N . ASP A 1 92 ? 0.025 -4.783 17.875 1.00 96.06 92 ASP A N 1
ATOM 630 C CA . ASP A 1 92 ? -0.926 -4.345 18.893 1.00 96.06 92 ASP A CA 1
ATOM 631 C C . ASP A 1 92 ? -2.370 -4.467 18.392 1.00 96.06 92 ASP A C 1
ATOM 633 O O . ASP A 1 92 ? -2.894 -3.651 17.630 1.00 96.06 92 ASP A O 1
ATOM 637 N N . ARG A 1 93 ? -3.041 -5.520 18.861 1.00 94.56 93 ARG A N 1
ATOM 638 C CA . ARG A 1 93 ? -4.446 -5.770 18.537 1.00 94.56 93 ARG A CA 1
ATOM 639 C C . ARG A 1 93 ? -5.386 -4.709 19.113 1.00 94.56 93 ARG A C 1
ATOM 641 O O . ARG A 1 93 ? -6.423 -4.456 18.506 1.00 94.56 93 ARG A O 1
ATOM 648 N N . HIS A 1 94 ? -5.087 -4.155 20.286 1.00 94.44 94 HIS A N 1
ATOM 649 C CA . HIS A 1 94 ? -5.956 -3.156 20.901 1.00 94.44 94 HIS A CA 1
ATOM 650 C C . HIS A 1 94 ? -5.916 -1.863 20.093 1.00 94.44 94 HIS A C 1
ATOM 652 O O . HIS A 1 94 ? -6.972 -1.358 19.719 1.00 94.44 94 HIS A O 1
ATOM 658 N N . LEU A 1 95 ? -4.712 -1.433 19.714 1.00 93.75 95 LEU A N 1
ATOM 659 C CA . LEU A 1 95 ? -4.514 -0.298 18.820 1.00 93.75 95 LEU A CA 1
ATOM 660 C C . LEU A 1 95 ? -5.247 -0.494 17.487 1.00 93.75 95 LEU A C 1
ATOM 662 O O . LEU A 1 95 ? -5.936 0.410 17.029 1.00 93.75 95 LEU A O 1
ATOM 666 N N . ALA A 1 96 ? -5.187 -1.693 16.899 1.00 94.44 96 ALA A N 1
ATOM 667 C CA . ALA A 1 96 ? -5.935 -1.991 15.677 1.00 94.44 96 ALA A CA 1
ATOM 668 C C . ALA A 1 96 ? -7.457 -1.806 15.834 1.00 94.44 96 ALA A C 1
ATOM 670 O O . ALA A 1 96 ? -8.118 -1.368 14.895 1.00 94.44 96 ALA A O 1
ATOM 671 N N . MET A 1 97 ? -8.019 -2.116 17.009 1.00 93.94 97 MET A N 1
ATOM 672 C CA . MET A 1 97 ? -9.439 -1.874 17.294 1.00 93.94 97 MET A CA 1
ATOM 673 C C . MET A 1 97 ? -9.733 -0.379 17.446 1.00 93.94 97 MET A C 1
ATOM 675 O O . MET A 1 97 ? -10.700 0.098 16.864 1.00 93.94 97 MET A O 1
ATOM 679 N N . GLU A 1 98 ? -8.887 0.362 18.164 1.00 93.31 98 GLU A N 1
ATOM 680 C CA . GLU A 1 98 ? -9.049 1.812 18.329 1.00 93.31 98 GLU A CA 1
ATOM 681 C C . GLU A 1 98 ? -8.974 2.551 16.985 1.00 93.31 98 GLU A C 1
ATOM 683 O O . GLU A 1 98 ? -9.815 3.401 16.700 1.00 93.31 98 GLU A O 1
ATOM 688 N N . MET A 1 99 ? -8.017 2.190 16.124 1.00 93.56 99 MET A N 1
ATOM 689 C CA . MET A 1 99 ? -7.878 2.790 14.793 1.00 93.56 99 MET A CA 1
ATOM 690 C C . MET A 1 99 ? -9.066 2.468 13.876 1.00 93.56 99 MET A C 1
ATOM 692 O O . MET A 1 99 ? -9.392 3.274 13.009 1.00 93.56 99 MET A O 1
ATOM 696 N N . ALA A 1 100 ? -9.724 1.319 14.061 1.00 90.75 100 ALA A N 1
ATOM 697 C CA . ALA A 1 100 ? -10.907 0.941 13.288 1.00 90.75 100 ALA A CA 1
ATOM 698 C C . ALA A 1 100 ? -12.188 1.683 13.720 1.00 90.75 100 ALA A C 1
ATOM 700 O O . ALA A 1 100 ? -13.133 1.763 12.935 1.00 90.75 100 ALA A O 1
ATOM 701 N N . GLU A 1 101 ? -12.237 2.208 14.949 1.00 90.25 101 GLU A N 1
ATOM 702 C CA . GLU A 1 101 ? -13.376 2.972 15.487 1.00 90.25 101 GLU A CA 1
ATOM 703 C C . GLU A 1 101 ? -13.242 4.498 15.308 1.00 90.25 101 GLU A C 1
ATOM 705 O O . GLU A 1 101 ? -14.207 5.230 15.552 1.00 90.25 101 GLU A O 1
ATOM 710 N N . ALA A 1 102 ? -12.057 4.981 14.923 1.00 85.62 102 ALA A N 1
ATOM 711 C CA . ALA A 1 102 ? -11.687 6.400 14.884 1.00 85.62 102 ALA A CA 1
ATOM 712 C C . ALA A 1 102 ? -12.233 7.190 13.681 1.00 85.62 102 ALA A C 1
ATOM 714 O O . ALA A 1 102 ? -12.484 8.411 13.884 1.00 85.62 102 ALA A O 1
#

Sequence (102 aa):
MADCFAAAAAAGDVASLLITDPGEPGLMEATARRLLPLAQAGDTAVLIENDCKLALALGADGLEIDSDIKALKDHRATAGADLAIGVNCGADRHLAMEMAEA

Secondary structure (DSSP, 8-state):
-HHHHHHHHHHS---EEEE---SSTTHHHHHHHHHHHHHHTTT-EEEEES-HHHHHHHT-SEEEEES-HHHHHHHHHHHTTTSEEEEE-TT-HHHHHHHHH-